Protein AF-A0AAW1L6T7-F1 (afdb_monomer_lite)

Organism: Popillia japonica (NCBI:txid7064)

Structure (mmCIF, N/CA/C/O backbone):
data_AF-A0AAW1L6T7-F1
#
_entry.id   AF-A0AAW1L6T7-F1
#
loop_
_atom_site.group_PDB
_atom_site.id
_atom_site.type_symbol
_atom_site.label_atom_id
_atom_site.label_alt_id
_atom_site.label_comp_id
_atom_site.label_asym_id
_atom_site.label_entity_id
_atom_site.label_seq_id
_atom_site.pdbx_PDB_ins_code
_atom_site.Cartn_x
_atom_site.Cartn_y
_atom_site.Cartn_z
_atom_site.occupancy
_atom_site.B_iso_or_equiv
_atom_site.auth_seq_id
_atom_site.auth_comp_id
_atom_site.auth_asym_id
_atom_site.auth_atom_id
_atom_site.pdbx_PDB_model_num
ATOM 1 N N . MET A 1 1 ? 6.034 -6.446 108.977 1.00 48.03 1 MET A N 1
ATOM 2 C CA . MET A 1 1 ? 5.583 -6.823 107.620 1.00 48.03 1 MET A CA 1
ATOM 3 C C . MET A 1 1 ? 4.213 -7.449 107.827 1.00 48.03 1 MET A C 1
ATOM 5 O O . MET A 1 1 ? 4.152 -8.371 108.615 1.00 48.03 1 MET A O 1
ATOM 9 N N . GLU A 1 2 ? 3.069 -6.941 107.388 1.00 48.69 2 GLU A N 1
ATOM 10 C CA . GLU A 1 2 ? 2.687 -6.063 106.281 1.00 48.69 2 GLU A CA 1
ATOM 11 C C . GLU A 1 2 ? 1.424 -5.268 106.674 1.00 48.69 2 GLU A C 1
ATOM 13 O O . GLU A 1 2 ? 0.633 -5.719 107.499 1.00 48.69 2 GLU A O 1
ATOM 18 N N . SER A 1 3 ? 1.224 -4.096 106.073 1.00 47.41 3 SER A N 1
ATOM 19 C CA . SER A 1 3 ? -0.060 -3.381 105.928 1.00 47.41 3 SER A CA 1
ATOM 20 C C . SER A 1 3 ? 0.166 -2.190 104.982 1.00 47.41 3 SER A C 1
ATOM 22 O O . SER A 1 3 ? 1.280 -1.670 104.953 1.00 47.41 3 SER A O 1
ATOM 24 N N . PRO A 1 4 ? -0.864 -1.612 104.343 1.00 51.47 4 PRO A N 1
ATOM 25 C CA . PRO A 1 4 ? -1.994 -2.227 103.652 1.00 51.47 4 PRO A CA 1
ATOM 26 C C . PRO A 1 4 ? -2.192 -1.639 102.231 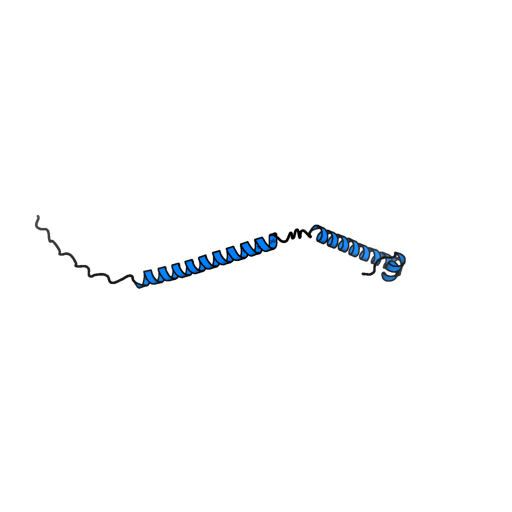1.00 51.47 4 PRO A C 1
ATOM 28 O O . PRO A 1 4 ? -1.678 -0.579 101.871 1.00 51.47 4 PRO A O 1
ATOM 31 N N . ASN A 1 5 ? -3.016 -2.331 101.443 1.00 50.84 5 ASN A N 1
ATOM 32 C CA . ASN A 1 5 ? -3.614 -1.875 100.185 1.00 50.84 5 ASN A CA 1
ATOM 33 C C . ASN A 1 5 ? -4.097 -0.412 100.242 1.00 50.84 5 ASN A C 1
ATOM 35 O O . ASN A 1 5 ? -4.952 -0.068 101.060 1.00 50.84 5 ASN A O 1
ATOM 39 N N . THR A 1 6 ? -3.633 0.426 99.311 1.00 54.34 6 THR A N 1
ATOM 40 C CA . THR A 1 6 ? -4.230 1.739 99.028 1.00 54.34 6 THR A CA 1
ATOM 41 C C . THR A 1 6 ? -4.934 1.705 97.676 1.00 54.34 6 THR A C 1
ATOM 43 O O . THR A 1 6 ? -4.317 1.671 96.615 1.00 54.34 6 THR A O 1
ATOM 46 N N . VAL A 1 7 ? -6.265 1.733 97.733 1.00 55.22 7 VAL A N 1
ATOM 47 C CA . VAL A 1 7 ? -7.160 1.972 96.598 1.00 55.22 7 VAL A CA 1
ATOM 48 C C . VAL A 1 7 ? -6.981 3.423 96.144 1.00 55.22 7 VAL A C 1
ATOM 50 O O . VAL A 1 7 ? -7.369 4.348 96.860 1.00 55.22 7 VAL A O 1
ATOM 53 N N . LEU A 1 8 ? -6.428 3.640 94.947 1.00 52.81 8 LEU A N 1
ATOM 54 C CA . LEU A 1 8 ? -6.461 4.944 94.287 1.00 52.81 8 LEU A CA 1
ATOM 55 C C . LEU A 1 8 ? -7.555 4.980 93.217 1.00 52.81 8 LEU A C 1
ATOM 57 O O . LEU A 1 8 ? -7.649 4.149 92.318 1.00 52.81 8 LEU A O 1
ATOM 61 N N . LYS A 1 9 ? -8.416 5.977 93.414 1.00 48.12 9 LYS A N 1
ATOM 62 C CA . LYS A 1 9 ? -9.692 6.269 92.768 1.00 48.12 9 LYS A CA 1
ATOM 63 C C . LYS A 1 9 ? -9.578 6.398 91.246 1.00 48.12 9 LYS A C 1
ATOM 65 O O . LYS A 1 9 ? -8.651 7.014 90.724 1.00 48.12 9 LYS A O 1
ATOM 70 N N . GLY A 1 10 ? -10.594 5.881 90.554 1.00 43.59 10 GLY A N 1
ATOM 71 C CA . GLY A 1 10 ? -10.745 5.970 89.105 1.00 43.59 10 GLY A CA 1
ATOM 72 C C . GLY A 1 10 ? -10.703 7.406 88.575 1.00 43.59 10 GLY A C 1
ATOM 73 O O . GLY A 1 10 ? -11.367 8.309 89.091 1.00 43.59 10 GLY A O 1
ATOM 74 N N . ARG A 1 11 ? -9.945 7.603 87.492 1.00 40.41 11 ARG A N 1
ATOM 75 C CA . ARG A 1 11 ? -10.041 8.798 86.651 1.00 40.41 11 ARG A CA 1
ATOM 76 C C . ARG A 1 11 ? -11.325 8.714 85.828 1.00 40.41 11 ARG A C 1
ATOM 78 O O . ARG A 1 11 ? -11.465 7.834 84.985 1.00 40.41 11 ARG A O 1
ATOM 85 N N . LYS A 1 12 ? -12.241 9.658 86.053 1.00 50.00 12 LYS A N 1
ATOM 86 C CA . LYS A 1 12 ? -13.364 9.937 85.150 1.00 50.00 12 LYS A CA 1
ATOM 87 C C . LYS A 1 12 ? -12.785 10.411 83.815 1.00 50.00 12 LYS A C 1
ATOM 89 O O . LYS A 1 12 ? -12.235 11.508 83.746 1.00 50.00 12 LYS A O 1
ATOM 94 N N . THR A 1 13 ? -12.864 9.586 82.777 1.00 53.44 13 THR A N 1
ATOM 95 C CA . THR A 1 13 ? -12.561 10.013 81.410 1.00 53.44 13 THR A CA 1
ATOM 96 C C . THR A 1 13 ? -13.727 10.862 80.907 1.00 53.44 13 THR A C 1
ATOM 98 O O . THR A 1 13 ? -14.891 10.468 80.961 1.00 53.44 13 THR A O 1
ATOM 101 N N . SER A 1 14 ? -13.423 12.090 80.496 1.00 58.50 14 SER A N 1
ATOM 102 C CA . SER A 1 14 ? -14.364 12.990 79.833 1.00 58.50 14 SER A CA 1
ATOM 103 C C . SER A 1 14 ? -14.771 12.430 78.459 1.00 58.50 14 SER A C 1
ATOM 105 O O . SER A 1 14 ? -14.019 11.649 77.867 1.00 58.50 14 SER A O 1
ATOM 107 N N . PRO A 1 15 ? -15.945 12.804 77.912 1.00 49.75 15 PRO A N 1
ATOM 108 C CA . PRO A 1 15 ? -16.392 12.280 76.631 1.00 49.75 15 PRO A CA 1
ATOM 109 C C . PRO A 1 15 ? -15.550 12.895 75.510 1.00 49.75 15 PRO A C 1
ATOM 111 O O . PRO A 1 15 ? -15.608 14.097 75.241 1.00 49.75 15 PRO A O 1
ATOM 114 N N . PHE A 1 16 ? -14.755 12.052 74.857 1.00 54.78 16 PHE A N 1
ATOM 115 C CA . PHE A 1 16 ? -13.980 12.395 73.673 1.00 54.78 16 PHE A CA 1
ATOM 116 C C . PHE A 1 16 ? -14.938 12.818 72.545 1.00 54.78 16 PHE A C 1
ATOM 118 O O . PHE A 1 16 ? -15.655 11.999 71.966 1.00 54.78 16 PHE A O 1
ATOM 125 N N . LYS A 1 17 ? -15.001 14.123 72.255 1.00 57.47 17 LYS A N 1
ATOM 126 C CA . LYS A 1 17 ? -15.849 14.683 71.196 1.00 57.47 17 LYS A CA 1
ATOM 127 C C . LYS A 1 17 ? -15.270 14.374 69.803 1.00 57.47 17 LYS A C 1
ATOM 129 O O . LYS A 1 17 ? -14.321 15.003 69.353 1.00 57.47 17 LYS A O 1
ATOM 134 N N . THR A 1 18 ? -15.973 13.471 69.112 1.00 60.66 18 THR A N 1
ATOM 135 C CA . THR A 1 18 ? -16.269 13.399 67.659 1.00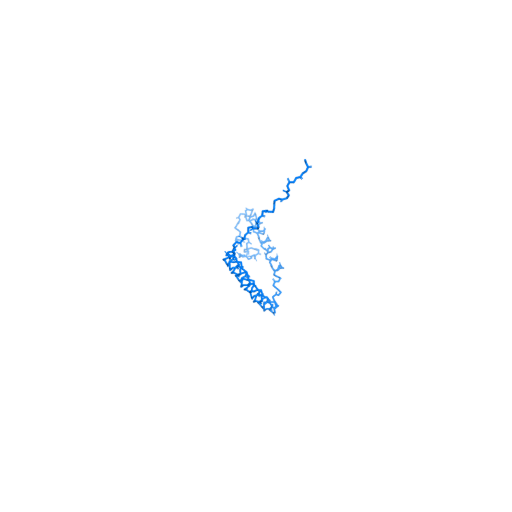 60.66 18 THR A CA 1
ATOM 136 C C . THR A 1 18 ? -15.159 13.086 66.633 1.00 60.66 18 THR A C 1
ATOM 138 O O . THR A 1 18 ? -14.319 13.938 66.357 1.00 60.66 18 THR A O 1
ATOM 141 N N . PRO A 1 19 ? -15.287 11.978 65.863 1.00 52.25 19 PRO A N 1
ATOM 142 C CA . PRO A 1 19 ? -14.613 11.775 64.580 1.00 52.25 19 PRO A CA 1
ATOM 143 C C . PRO A 1 19 ? -15.547 12.115 63.395 1.00 52.25 19 PRO A C 1
ATOM 145 O O . PRO A 1 19 ? -15.652 11.364 62.431 1.00 52.25 19 PRO A O 1
ATOM 148 N N . SER A 1 20 ? -16.271 13.238 63.449 1.00 60.25 20 SER A N 1
ATOM 149 C CA . SER A 1 20 ? -17.335 13.542 62.468 1.00 60.25 20 SER A CA 1
ATOM 150 C C . SER A 1 20 ? -16.799 13.962 61.083 1.00 60.25 20 SER A C 1
ATOM 152 O O . SER A 1 20 ? -17.390 13.642 60.051 1.00 60.25 20 SER A O 1
ATOM 154 N N . LYS A 1 21 ? -15.626 14.612 61.013 1.00 57.72 21 LYS A N 1
ATOM 155 C CA . LYS A 1 21 ? -15.054 15.085 59.734 1.00 57.72 21 LYS A CA 1
ATOM 156 C C . LYS A 1 21 ? -14.444 13.963 58.878 1.00 57.72 21 LYS A C 1
ATOM 158 O O . LYS A 1 21 ? -14.528 14.025 57.653 1.00 57.72 21 LYS A O 1
ATOM 163 N N . ARG A 1 22 ? -13.874 12.919 59.499 1.00 57.41 22 ARG A N 1
ATOM 164 C CA . ARG A 1 22 ? -13.189 11.819 58.788 1.00 57.41 22 ARG A CA 1
ATOM 165 C C . ARG A 1 22 ? -14.172 10.904 58.050 1.00 57.41 22 ARG A C 1
ATOM 167 O O . ARG A 1 22 ? -13.923 10.546 56.905 1.00 57.41 22 ARG A O 1
ATOM 174 N N . GLN A 1 23 ? -15.315 10.605 58.670 1.00 61.44 23 GLN A N 1
ATOM 175 C CA . GLN A 1 23 ? -16.384 9.812 58.049 1.00 61.44 23 GLN A CA 1
ATOM 176 C C . GLN A 1 23 ? -17.032 10.547 56.866 1.00 61.44 23 GLN A C 1
ATOM 178 O O . GLN A 1 23 ? -17.312 9.940 55.837 1.00 61.44 23 GLN A O 1
ATOM 183 N N . LYS A 1 24 ? -17.202 11.873 56.961 1.00 65.31 24 LYS A N 1
ATOM 184 C CA . LYS A 1 24 ? -17.768 12.683 55.871 1.00 65.31 24 LYS A CA 1
ATOM 185 C C . LYS A 1 24 ? -16.880 12.680 54.619 1.00 65.31 24 LYS A C 1
ATOM 187 O O . LYS A 1 24 ? -17.398 12.528 53.517 1.00 65.31 24 LYS A O 1
ATOM 192 N N . LEU A 1 25 ? -15.558 12.786 54.788 1.00 66.94 25 LEU A N 1
ATOM 193 C CA . LEU A 1 25 ? -14.597 12.755 53.677 1.00 66.94 25 LEU A CA 1
ATOM 194 C C . LEU A 1 25 ? -14.519 11.372 53.007 1.00 66.94 25 LEU A C 1
ATOM 196 O O . LEU A 1 25 ? -14.502 11.284 51.782 1.00 66.94 25 LEU A O 1
ATOM 200 N N . GLN A 1 26 ? -14.539 10.292 53.796 1.00 68.56 26 GLN A N 1
ATOM 201 C CA . GLN A 1 26 ? -14.586 8.922 53.265 1.00 68.56 26 GLN A CA 1
ATOM 202 C C . GLN A 1 26 ? -15.875 8.657 52.473 1.00 68.56 26 GLN A C 1
ATOM 204 O O . GLN A 1 26 ? -15.826 8.054 51.403 1.00 68.56 26 GLN A O 1
ATOM 209 N N . ASN A 1 27 ? -17.014 9.167 52.945 1.00 70.69 27 ASN A N 1
ATOM 210 C CA . ASN A 1 27 ? -18.291 9.038 52.242 1.00 70.69 27 ASN A CA 1
ATOM 211 C C . ASN A 1 27 ? -18.335 9.855 50.939 1.00 70.69 27 ASN A C 1
ATOM 213 O O . ASN A 1 27 ? -18.886 9.378 49.951 1.00 70.69 27 ASN A O 1
ATOM 217 N N . LEU A 1 28 ? -17.721 11.045 50.904 1.00 71.88 28 LEU A N 1
ATOM 218 C CA . LEU A 1 28 ? -17.558 11.848 49.682 1.00 71.88 28 LEU A CA 1
ATOM 219 C C . LEU A 1 28 ? -16.703 11.123 48.635 1.00 71.88 28 LEU A C 1
ATOM 221 O O . LEU A 1 28 ? -17.095 11.037 47.475 1.00 71.88 28 LEU A O 1
ATOM 225 N N . CYS A 1 29 ? -15.575 10.548 49.058 1.00 79.94 29 CYS A N 1
ATOM 226 C CA . CYS A 1 29 ? -14.690 9.777 48.185 1.00 79.94 29 CYS A CA 1
ATOM 227 C C . CYS A 1 29 ? -15.390 8.524 47.631 1.00 79.94 29 CYS A C 1
ATOM 229 O O . CYS A 1 29 ? -15.325 8.254 46.435 1.00 79.94 29 CYS A O 1
ATOM 231 N N . LYS A 1 30 ? -16.150 7.809 48.471 1.00 87.50 30 LYS A N 1
ATOM 232 C CA . LYS A 1 30 ? -16.941 6.647 48.046 1.00 87.50 30 LYS A CA 1
ATOM 233 C C . LYS A 1 30 ? -18.065 7.025 47.076 1.00 87.50 30 LYS A C 1
ATOM 235 O O . LYS A 1 30 ? -18.315 6.285 46.132 1.00 87.50 30 LYS A O 1
ATOM 240 N N . LYS A 1 31 ? -18.722 8.172 47.278 1.00 88.69 31 LYS A N 1
ATOM 241 C CA . LYS A 1 31 ? -19.763 8.685 46.372 1.00 88.69 31 LYS A CA 1
ATOM 242 C C . LYS A 1 31 ? -19.186 9.049 45.004 1.00 88.69 31 LYS A C 1
ATOM 244 O O . LYS A 1 31 ? -19.717 8.592 44.003 1.00 88.69 31 LYS A O 1
ATOM 249 N N . ALA A 1 32 ? -18.067 9.774 44.970 1.00 87.00 32 ALA A N 1
ATOM 250 C CA . ALA A 1 32 ? -17.374 10.113 43.726 1.00 87.00 32 ALA A CA 1
ATOM 251 C C . ALA A 1 32 ? -16.892 8.861 42.972 1.00 87.00 32 ALA A C 1
ATOM 253 O O . ALA A 1 32 ? -17.014 8.780 41.753 1.00 87.00 32 ALA A O 1
ATOM 254 N N . LEU A 1 33 ? -16.400 7.851 43.699 1.00 90.69 33 LEU A N 1
ATOM 255 C CA . LEU A 1 33 ? -16.002 6.570 43.113 1.00 90.69 33 LEU A CA 1
ATOM 256 C C . LEU A 1 33 ? -17.197 5.811 42.515 1.00 90.69 33 LEU A C 1
ATOM 258 O O . LEU A 1 33 ? -17.084 5.250 41.428 1.00 90.69 33 LEU A O 1
ATOM 262 N N . LEU A 1 34 ? -18.341 5.809 43.206 1.00 92.38 34 LEU A N 1
ATOM 263 C CA . LEU A 1 34 ? -19.575 5.195 42.711 1.00 92.38 34 LEU A CA 1
ATOM 264 C C . LEU A 1 34 ? -20.107 5.917 41.470 1.00 92.38 34 LEU A C 1
ATOM 266 O O . LEU A 1 34 ? -20.455 5.247 40.506 1.00 92.38 34 LEU A O 1
ATOM 270 N N . GLU A 1 35 ? -20.111 7.252 41.468 1.00 92.56 35 GLU A N 1
ATOM 271 C CA . GLU A 1 35 ? -20.517 8.067 40.314 1.00 92.56 35 GLU A CA 1
ATOM 272 C C . GLU A 1 35 ? -19.615 7.805 39.095 1.00 92.56 35 GLU A C 1
ATOM 274 O O . GLU A 1 35 ? -20.096 7.628 37.971 1.00 92.56 35 GLU A O 1
ATOM 279 N N . TYR A 1 36 ? -18.302 7.693 39.316 1.00 91.12 36 TYR A N 1
ATOM 280 C CA . TYR A 1 36 ? -17.353 7.344 38.263 1.00 91.12 36 TYR A CA 1
ATOM 281 C C . TYR A 1 36 ? -17.595 5.930 37.720 1.00 91.12 36 TYR A C 1
ATOM 283 O O . TYR A 1 36 ? -17.685 5.745 36.506 1.00 91.12 36 TYR A O 1
ATOM 291 N N . HIS A 1 37 ? -17.790 4.945 38.599 1.00 92.38 37 HIS A N 1
ATOM 292 C CA . HIS A 1 37 ? -18.104 3.569 38.213 1.00 92.38 37 HIS A CA 1
ATOM 293 C C . HIS A 1 37 ? -19.411 3.470 37.412 1.00 92.38 37 HIS A C 1
ATOM 295 O O . HIS A 1 37 ? -19.466 2.777 36.398 1.00 92.38 37 HIS A O 1
ATOM 301 N N . THR A 1 38 ? -20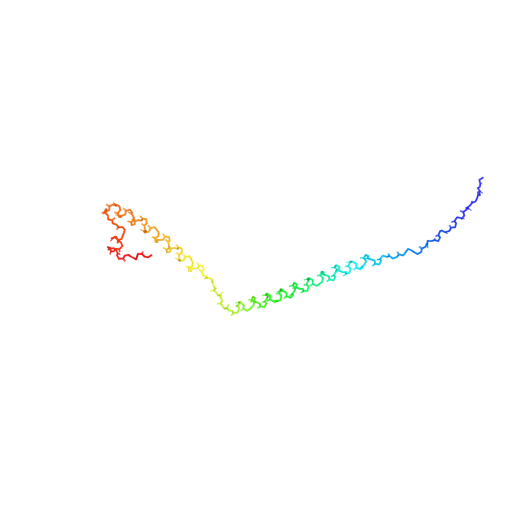.460 4.197 37.812 1.00 94.19 38 THR A N 1
ATOM 302 C CA . THR A 1 38 ? -21.710 4.244 37.041 1.00 94.19 38 THR A CA 1
ATOM 303 C C . THR A 1 38 ? -21.503 4.862 35.661 1.00 94.19 38 THR A C 1
ATOM 305 O O . THR A 1 38 ? -21.996 4.311 34.681 1.00 94.19 38 THR A O 1
ATOM 308 N N . SER A 1 39 ? -20.698 5.925 35.553 1.00 94.38 39 SER A N 1
ATOM 309 C CA . SER A 1 39 ? -20.394 6.548 34.257 1.00 94.38 39 SER A CA 1
ATOM 310 C C . SER A 1 39 ? -19.616 5.619 33.313 1.00 94.38 39 SER A C 1
ATOM 312 O O . SER A 1 39 ? -19.817 5.641 32.100 1.00 94.38 39 SER A O 1
ATOM 314 N N . LEU A 1 40 ? -18.743 4.770 33.864 1.00 92.94 40 LEU A N 1
ATOM 315 C CA . LEU A 1 40 ? -17.998 3.758 33.114 1.00 92.94 40 LEU A CA 1
ATOM 316 C C . LEU A 1 40 ? -18.922 2.666 32.573 1.00 92.94 40 LEU A C 1
ATOM 318 O O . LEU A 1 40 ? -18.828 2.336 31.396 1.00 92.94 40 LEU A O 1
ATOM 322 N N . LEU A 1 41 ? -19.851 2.165 33.393 1.00 95.50 41 LEU A N 1
ATOM 323 C CA . LEU A 1 41 ? -20.842 1.174 32.959 1.00 95.50 41 LEU A CA 1
ATOM 324 C C . LEU A 1 41 ? -21.773 1.720 31.871 1.00 95.50 41 LEU A C 1
ATOM 326 O O . LEU A 1 41 ? -22.160 0.994 30.957 1.00 95.50 41 LEU A O 1
ATOM 330 N N . GLU A 1 42 ? -22.153 2.994 31.954 1.00 95.56 42 GLU A N 1
ATOM 331 C CA . GLU A 1 42 ? -22.945 3.644 30.907 1.00 95.56 42 GLU A CA 1
ATOM 332 C C . GLU A 1 42 ? -22.161 3.752 29.595 1.00 95.56 42 GLU A C 1
ATOM 334 O O . GLU A 1 42 ? -22.694 3.412 28.536 1.00 95.56 42 GLU A O 1
ATOM 339 N N . LYS A 1 43 ? -20.878 4.134 29.662 1.00 94.94 43 LYS A N 1
ATOM 340 C CA . LYS A 1 43 ? -19.988 4.162 28.492 1.00 94.94 43 LYS A CA 1
ATOM 341 C C . LYS A 1 43 ? -19.806 2.779 27.882 1.00 94.94 43 LYS A C 1
ATOM 343 O O . LYS A 1 43 ? -19.962 2.631 26.674 1.00 94.94 43 LYS A O 1
ATOM 348 N N . GLU A 1 44 ? -19.547 1.766 28.699 1.00 94.31 44 GLU A N 1
ATOM 349 C CA . GLU A 1 44 ? -19.418 0.378 28.252 1.00 94.31 44 GLU A CA 1
ATOM 350 C C . GLU A 1 44 ? -20.684 -0.085 27.520 1.00 94.31 44 GLU A C 1
ATOM 352 O O . GLU A 1 44 ? -20.609 -0.611 26.412 1.00 94.31 44 GLU A O 1
ATOM 357 N N . LYS A 1 45 ? -21.869 0.190 28.081 1.00 95.81 45 LYS A N 1
ATOM 358 C CA . LYS A 1 45 ? -23.146 -0.120 27.423 1.00 95.81 45 LYS A CA 1
ATOM 359 C C . LYS A 1 45 ? -23.303 0.616 26.097 1.00 95.81 45 LYS A C 1
ATOM 361 O O . LYS A 1 45 ? -23.728 -0.001 25.122 1.00 95.81 45 LYS A O 1
ATOM 366 N N . SER A 1 46 ? -22.964 1.906 26.037 1.00 94.62 46 SER A N 1
ATOM 367 C CA . SER A 1 46 ? -23.042 2.666 24.784 1.00 94.62 46 SER A CA 1
ATOM 368 C C . SER A 1 46 ? -22.107 2.111 23.708 1.00 94.62 46 SER A C 1
ATOM 370 O O . SER A 1 46 ? -22.541 1.931 22.572 1.00 94.62 46 SER A O 1
ATOM 372 N N . LEU A 1 47 ? -20.878 1.743 24.085 1.00 94.00 47 LEU A N 1
ATOM 373 C CA . LEU A 1 47 ? -19.890 1.157 23.183 1.00 94.00 47 LEU A CA 1
ATOM 374 C C . LEU A 1 47 ? -20.335 -0.224 22.707 1.00 94.00 47 LEU A C 1
ATOM 376 O O . LEU A 1 47 ? -20.268 -0.506 21.519 1.00 94.00 47 LEU A O 1
ATOM 380 N N . ASN A 1 48 ? -20.882 -1.060 23.590 1.00 93.31 48 ASN A N 1
ATOM 381 C CA . ASN A 1 48 ? -21.425 -2.363 23.206 1.00 93.31 48 ASN A CA 1
ATOM 382 C C . ASN A 1 48 ? -22.590 -2.238 22.212 1.00 93.31 48 ASN A C 1
ATOM 384 O O . ASN A 1 48 ? -22.687 -3.023 21.269 1.00 93.31 48 ASN A O 1
ATOM 388 N N . ILE A 1 49 ? -23.461 -1.236 22.378 1.00 93.12 49 ILE A N 1
ATOM 389 C CA . ILE A 1 49 ? -24.533 -0.945 21.413 1.00 93.12 49 ILE A CA 1
ATOM 390 C C . ILE A 1 49 ? -23.945 -0.499 20.070 1.00 93.12 49 ILE A C 1
ATOM 392 O O . ILE A 1 49 ? -24.443 -0.907 19.021 1.00 93.12 49 ILE A O 1
ATOM 396 N N . GLU A 1 50 ? -22.912 0.340 20.082 1.00 89.50 50 GLU A N 1
ATOM 397 C CA . GLU A 1 50 ? -22.241 0.813 18.872 1.00 89.50 50 GLU A CA 1
ATOM 398 C C . GLU A 1 50 ? -21.525 -0.323 18.134 1.00 89.50 50 GLU A C 1
ATOM 400 O O . GLU A 1 50 ? -21.759 -0.508 16.943 1.00 89.50 50 GLU A O 1
ATOM 405 N N . ILE A 1 51 ? -20.770 -1.160 18.847 1.00 86.25 51 ILE A N 1
ATOM 406 C CA . ILE A 1 51 ? -20.135 -2.370 18.312 1.00 86.25 51 ILE A CA 1
ATOM 407 C C . ILE A 1 51 ? -21.191 -3.297 17.704 1.00 86.25 51 ILE A C 1
ATOM 409 O O . ILE A 1 51 ? -21.029 -3.751 16.577 1.00 86.25 51 ILE A O 1
ATOM 413 N N . ALA A 1 52 ? -22.316 -3.530 18.388 1.00 86.62 52 ALA A N 1
ATOM 414 C CA . ALA A 1 52 ? -23.399 -4.357 17.855 1.00 86.62 52 ALA A CA 1
ATOM 415 C C . ALA A 1 52 ? -24.072 -3.739 16.613 1.00 86.62 52 ALA A C 1
ATOM 417 O O . ALA A 1 52 ? -24.523 -4.465 15.726 1.00 86.62 52 ALA A O 1
ATOM 418 N N . LYS A 1 53 ? -24.155 -2.405 16.524 1.00 86.12 53 LYS A N 1
ATOM 419 C CA . LYS A 1 53 ? -24.642 -1.701 15.325 1.00 86.12 53 LYS A CA 1
ATOM 420 C C . LYS A 1 53 ? -23.652 -1.808 14.167 1.00 86.12 53 LYS A C 1
ATOM 422 O O . LYS A 1 53 ? -24.086 -1.984 13.031 1.00 86.12 53 LYS A O 1
ATOM 427 N N . LEU A 1 54 ? -22.356 -1.703 14.450 1.00 78.56 54 LEU A N 1
ATOM 428 C CA . LEU A 1 54 ? -21.290 -1.813 13.459 1.00 78.56 54 LEU A CA 1
ATOM 429 C C . LEU A 1 54 ? -21.148 -3.251 12.954 1.00 78.56 54 LEU A C 1
ATOM 431 O O . LEU A 1 54 ? -21.114 -3.439 11.749 1.00 78.56 54 LEU A O 1
ATOM 435 N N . GLY A 1 55 ? -21.200 -4.255 13.833 1.00 74.00 55 GLY A N 1
ATOM 436 C CA . GLY A 1 55 ? -21.121 -5.671 13.457 1.00 74.00 55 GLY A CA 1
ATOM 437 C C . GLY A 1 55 ? -22.339 -6.198 12.687 1.00 74.00 55 GLY A C 1
ATOM 438 O O . GLY A 1 55 ? -22.233 -7.195 11.985 1.00 74.00 55 GLY A O 1
ATOM 439 N N . LYS A 1 56 ? -23.504 -5.534 12.775 1.00 72.38 56 LYS A N 1
ATOM 440 C CA . LYS A 1 56 ? -24.687 -5.858 11.947 1.00 72.38 56 LYS A CA 1
ATOM 441 C C . LYS A 1 56 ? -24.574 -5.367 10.507 1.00 72.38 56 LYS A C 1
ATOM 443 O O . LYS A 1 56 ? -25.278 -5.871 9.635 1.00 72.38 56 LYS A O 1
ATOM 448 N N . LYS A 1 57 ? -23.721 -4.375 10.248 1.00 67.00 57 LYS A N 1
ATOM 449 C CA . LYS A 1 57 ? -23.248 -4.128 8.891 1.00 67.00 57 LYS A CA 1
ATOM 450 C C . LYS A 1 57 ? -22.221 -5.229 8.667 1.00 67.00 57 LYS A C 1
ATOM 452 O O . LYS A 1 57 ? -21.208 -5.217 9.349 1.00 67.00 57 LYS A O 1
ATOM 457 N N . ASN A 1 58 ? -22.516 -6.200 7.804 1.00 55.44 58 ASN A N 1
ATOM 458 C CA . ASN A 1 58 ? -21.575 -7.248 7.390 1.00 55.44 58 ASN A CA 1
ATOM 459 C C . ASN A 1 58 ? -20.363 -6.609 6.685 1.00 55.44 58 ASN A C 1
ATOM 461 O O . ASN A 1 58 ? -20.220 -6.682 5.470 1.00 55.44 58 ASN A O 1
ATOM 465 N N . LEU A 1 59 ? -19.531 -5.907 7.447 1.00 61.59 59 LEU A N 1
ATOM 466 C CA . LEU A 1 59 ? -18.221 -5.420 7.073 1.00 61.59 59 LEU A CA 1
ATOM 467 C C . LEU A 1 59 ? -17.290 -6.607 7.270 1.00 61.59 59 LEU A C 1
ATOM 469 O O . LEU A 1 59 ? -16.505 -6.648 8.212 1.00 61.59 59 LEU A O 1
ATOM 473 N N . ASP A 1 60 ? -17.408 -7.594 6.387 1.00 61.75 60 ASP A N 1
ATOM 474 C CA . ASP A 1 60 ? -16.271 -8.459 6.107 1.00 61.75 60 ASP A CA 1
ATOM 475 C C . ASP A 1 60 ? -15.288 -7.609 5.295 1.00 61.75 60 ASP A C 1
ATOM 477 O O . ASP A 1 60 ? -15.222 -7.651 4.072 1.00 61.75 60 ASP A O 1
ATOM 481 N N . CYS A 1 61 ? -14.650 -6.665 5.986 1.00 65.19 61 CYS A N 1
ATOM 482 C CA . CYS A 1 61 ? -13.697 -5.716 5.428 1.00 65.19 61 CYS A CA 1
ATOM 483 C C . CYS A 1 61 ? -12.287 -6.304 5.441 1.00 65.19 61 CYS A C 1
ATOM 485 O O . CYS A 1 61 ? -11.316 -5.566 5.612 1.00 65.19 61 CYS A O 1
ATOM 487 N N . ASN A 1 62 ? -12.179 -7.627 5.294 1.00 70.56 62 ASN A N 1
ATOM 488 C CA . ASN A 1 62 ? -10.909 -8.296 5.097 1.00 70.56 62 ASN A CA 1
ATOM 489 C C . ASN A 1 62 ? -10.385 -7.962 3.693 1.00 70.56 62 ASN A C 1
ATOM 491 O O . ASN A 1 62 ? -10.530 -8.733 2.753 1.00 70.56 62 ASN A O 1
ATOM 495 N N . LEU A 1 63 ? -9.828 -6.757 3.583 1.00 81.81 63 LEU A N 1
ATOM 496 C CA . LEU A 1 63 ? -9.203 -6.189 2.392 1.00 81.81 63 LEU A CA 1
ATOM 497 C C . LEU A 1 63 ? -7.735 -6.614 2.272 1.00 81.81 63 LEU A C 1
ATOM 499 O O . LEU A 1 63 ? -6.994 -6.046 1.472 1.00 81.81 63 LEU A O 1
ATOM 503 N N . ASP A 1 64 ? -7.279 -7.559 3.099 1.00 86.88 64 ASP A N 1
ATOM 504 C CA . ASP A 1 64 ? -5.877 -7.965 3.131 1.00 86.88 64 ASP A CA 1
ATOM 505 C C . ASP A 1 64 ? -5.461 -8.571 1.786 1.00 86.88 64 ASP A C 1
ATOM 507 O O . ASP A 1 64 ? -4.352 -8.323 1.314 1.00 86.88 64 ASP A O 1
ATOM 511 N N . ALA A 1 65 ? -6.369 -9.297 1.124 1.00 88.00 65 ALA A N 1
ATOM 512 C CA . ALA A 1 65 ? -6.131 -9.859 -0.201 1.00 88.00 65 ALA A CA 1
ATOM 513 C C . ALA A 1 65 ? -5.983 -8.763 -1.271 1.00 88.00 65 ALA A C 1
ATOM 515 O O . ALA A 1 65 ? -5.034 -8.789 -2.056 1.00 88.00 65 ALA A O 1
ATOM 516 N N . GLU A 1 66 ? -6.877 -7.774 -1.287 1.00 91.75 66 GLU A N 1
ATOM 517 C CA . GLU A 1 66 ? -6.825 -6.629 -2.199 1.00 91.75 66 GLU A CA 1
ATOM 518 C C . GLU A 1 66 ? -5.583 -5.768 -1.947 1.00 91.75 66 GLU A C 1
ATOM 520 O O . GLU A 1 66 ? -4.916 -5.333 -2.888 1.00 91.75 66 GLU A O 1
ATOM 525 N N . MET A 1 67 ? -5.230 -5.559 -0.679 1.00 90.38 67 MET A N 1
ATOM 526 C CA . MET A 1 67 ? -4.040 -4.816 -0.280 1.00 90.38 67 MET A CA 1
ATOM 527 C C . MET A 1 67 ? -2.764 -5.552 -0.702 1.00 90.38 67 MET A C 1
ATOM 529 O O . MET A 1 67 ? -1.848 -4.941 -1.252 1.00 90.38 67 MET A O 1
ATOM 533 N N . GLN A 1 68 ? -2.717 -6.875 -0.540 1.00 95.19 68 GLN A N 1
ATOM 534 C CA . GLN A 1 68 ? -1.589 -7.685 -0.988 1.00 95.19 68 GLN A CA 1
ATOM 535 C C . GLN A 1 68 ? -1.462 -7.718 -2.517 1.00 95.19 68 GLN A C 1
ATOM 537 O O . GLN A 1 68 ? -0.347 -7.656 -3.044 1.00 95.19 68 GLN A O 1
ATOM 542 N N . ALA A 1 69 ? -2.583 -7.756 -3.241 1.00 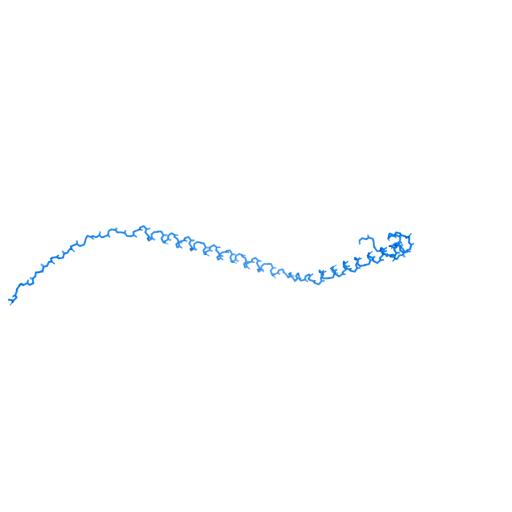95.00 69 ALA A N 1
ATOM 543 C CA . ALA A 1 69 ? -2.588 -7.656 -4.696 1.00 95.00 69 ALA A CA 1
ATOM 544 C C . ALA A 1 69 ? -2.038 -6.303 -5.176 1.00 95.00 69 ALA A C 1
ATOM 546 O O . ALA A 1 69 ? -1.230 -6.271 -6.103 1.00 95.00 69 ALA A O 1
ATOM 547 N N . LEU A 1 70 ? -2.406 -5.201 -4.514 1.00 95.31 70 LEU A N 1
ATOM 548 C CA . LEU A 1 70 ? -1.880 -3.866 -4.817 1.00 95.31 70 LEU A CA 1
ATOM 549 C C . LEU A 1 70 ? -0.370 -3.766 -4.588 1.00 95.31 70 LEU A C 1
ATOM 551 O O . LEU A 1 70 ? 0.339 -3.234 -5.439 1.00 95.31 70 LEU A O 1
ATOM 555 N N . HIS A 1 71 ? 0.136 -4.305 -3.478 1.00 95.56 71 HIS A N 1
ATOM 556 C CA . HIS A 1 71 ? 1.578 -4.345 -3.229 1.00 95.56 71 HIS A CA 1
ATOM 557 C C . HIS A 1 71 ? 2.312 -5.160 -4.292 1.00 95.56 71 HIS A C 1
ATOM 559 O O . HIS A 1 71 ? 3.279 -4.681 -4.872 1.00 95.56 71 HIS A O 1
ATOM 565 N N . THR A 1 72 ? 1.786 -6.340 -4.624 1.00 96.75 72 THR A N 1
ATOM 566 C CA . THR A 1 72 ? 2.377 -7.207 -5.651 1.00 96.75 72 THR A CA 1
ATOM 567 C C . THR A 1 72 ? 2.406 -6.522 -7.018 1.00 96.75 72 THR A C 1
ATOM 569 O O . THR A 1 72 ? 3.402 -6.602 -7.732 1.00 96.75 72 THR A O 1
ATOM 572 N N . TYR A 1 73 ? 1.327 -5.828 -7.389 1.00 95.62 73 TYR A N 1
ATOM 573 C CA . TYR A 1 73 ? 1.279 -5.054 -8.626 1.00 95.62 73 TYR A CA 1
ATOM 574 C C . TYR A 1 73 ? 2.349 -3.958 -8.650 1.00 95.62 73 TYR A C 1
ATOM 576 O O . TYR A 1 73 ? 3.075 -3.843 -9.636 1.00 95.62 73 TYR A O 1
ATOM 584 N N . ASN A 1 74 ? 2.471 -3.185 -7.567 1.00 94.75 74 ASN A N 1
ATOM 585 C CA . ASN A 1 74 ? 3.462 -2.115 -7.473 1.00 94.75 74 ASN A CA 1
ATOM 586 C C . ASN A 1 74 ? 4.891 -2.660 -7.571 1.00 94.75 74 ASN A C 1
ATOM 588 O O . ASN A 1 74 ? 5.675 -2.137 -8.354 1.00 94.75 74 ASN A O 1
ATOM 592 N N . ASP A 1 75 ? 5.201 -3.756 -6.877 1.00 96.75 75 ASP A N 1
ATOM 593 C CA . ASP A 1 75 ? 6.530 -4.375 -6.925 1.00 96.75 75 ASP A CA 1
ATOM 594 C C . ASP A 1 75 ? 6.905 -4.805 -8.355 1.00 96.75 75 ASP A C 1
ATOM 596 O O . ASP A 1 75 ? 8.022 -4.571 -8.824 1.00 96.75 75 ASP A O 1
ATOM 600 N N . VAL A 1 76 ? 5.957 -5.410 -9.082 1.00 95.44 76 VAL A N 1
ATOM 601 C CA . VAL A 1 76 ? 6.164 -5.822 -10.479 1.00 95.44 76 VAL A CA 1
ATOM 602 C C . VAL A 1 76 ? 6.298 -4.611 -11.404 1.00 95.44 76 VAL A C 1
ATOM 604 O O . VAL A 1 76 ? 7.163 -4.612 -12.285 1.00 95.44 76 VAL A O 1
ATOM 607 N N . LYS A 1 77 ? 5.473 -3.574 -11.217 1.00 93.56 77 LYS A N 1
ATOM 608 C CA . LYS A 1 77 ? 5.548 -2.319 -11.978 1.00 93.56 77 LYS A CA 1
ATOM 609 C C . LYS A 1 77 ? 6.912 -1.654 -11.792 1.00 93.56 77 LYS A C 1
ATOM 611 O O . LYS A 1 77 ? 7.563 -1.324 -12.781 1.00 93.56 77 LYS A O 1
ATOM 616 N N . ASP A 1 78 ? 7.370 -1.521 -10.555 1.00 95.19 78 ASP A N 1
ATOM 617 C CA . ASP A 1 78 ? 8.634 -0.863 -10.231 1.00 95.19 78 ASP A CA 1
ATOM 618 C C . ASP A 1 78 ? 9.828 -1.645 -10.790 1.00 95.19 78 ASP A C 1
ATOM 620 O O . ASP A 1 78 ? 10.717 -1.064 -11.417 1.00 95.19 78 ASP A O 1
ATOM 624 N N . LEU A 1 79 ? 9.819 -2.977 -10.663 1.00 96.56 79 LEU A N 1
ATOM 625 C CA . LEU A 1 79 ? 10.837 -3.827 -11.284 1.00 96.56 79 LEU A CA 1
ATOM 626 C C . LEU A 1 79 ? 10.853 -3.665 -12.810 1.00 96.56 79 LEU A C 1
ATOM 628 O O . LEU A 1 79 ? 11.922 -3.556 -13.414 1.00 96.56 79 LEU A O 1
ATOM 632 N N . THR A 1 80 ? 9.676 -3.619 -13.435 1.00 94.06 80 THR A N 1
ATOM 633 C CA . THR A 1 80 ? 9.547 -3.409 -14.882 1.00 94.06 80 THR A CA 1
ATOM 634 C C . THR A 1 80 ? 10.130 -2.058 -15.289 1.00 94.06 80 THR A C 1
ATOM 636 O O . THR A 1 80 ? 10.867 -1.989 -16.270 1.00 94.06 80 THR A O 1
ATOM 639 N N . GLN A 1 81 ? 9.888 -1.002 -14.510 1.00 93.69 81 GLN A N 1
ATOM 640 C CA . GLN A 1 81 ? 10.432 0.331 -14.768 1.00 93.69 81 GLN A CA 1
ATOM 641 C C . GLN A 1 81 ? 11.966 0.352 -14.712 1.00 93.69 81 GLN A C 1
ATOM 643 O O . GLN A 1 81 ? 12.610 0.987 -15.548 1.00 93.69 81 GLN A O 1
ATOM 648 N N . VAL A 1 82 ? 12.560 -0.377 -13.762 1.00 96.38 82 VAL A N 1
ATOM 649 C CA . VAL A 1 82 ? 14.020 -0.531 -13.659 1.00 96.38 82 VAL A CA 1
ATOM 650 C C . VAL A 1 82 ? 14.579 -1.243 -14.891 1.00 96.38 82 VAL A C 1
ATOM 652 O O . VAL A 1 82 ? 15.549 -0.776 -15.488 1.00 96.38 82 VAL A O 1
ATOM 655 N N . VAL A 1 83 ? 13.957 -2.350 -15.307 1.00 95.81 83 VAL A N 1
ATOM 656 C CA . VAL A 1 83 ? 14.377 -3.093 -16.505 1.00 95.81 83 VAL A CA 1
ATOM 657 C C . VAL A 1 83 ? 14.246 -2.227 -17.759 1.00 95.81 83 VAL A C 1
ATOM 659 O O . VAL A 1 83 ? 15.177 -2.184 -18.562 1.00 95.81 83 VAL A O 1
ATOM 662 N N . LEU A 1 84 ? 13.140 -1.493 -17.910 1.00 94.75 84 LEU A N 1
ATOM 663 C CA . LEU A 1 84 ? 12.942 -0.557 -19.018 1.00 94.75 84 LEU A CA 1
ATOM 664 C C . LEU A 1 84 ? 14.011 0.537 -19.047 1.00 94.75 84 LEU A C 1
ATOM 666 O O . LEU A 1 84 ? 14.458 0.891 -20.132 1.00 94.75 84 LEU A O 1
ATOM 670 N N . GLY A 1 85 ? 14.458 1.030 -17.889 1.00 95.44 85 GLY A N 1
ATOM 671 C CA . GLY A 1 85 ? 15.573 1.974 -17.803 1.00 95.44 85 GLY A CA 1
ATOM 672 C C . GLY A 1 85 ? 16.859 1.412 -18.412 1.00 95.44 85 GLY A C 1
ATOM 673 O O . GLY A 1 85 ? 17.454 2.038 -19.284 1.00 95.44 85 GLY A O 1
ATOM 674 N N . TYR A 1 86 ? 17.238 0.187 -18.042 1.00 97.31 86 TYR A N 1
ATOM 675 C CA . TYR A 1 86 ? 18.430 -0.454 -18.607 1.00 97.31 86 TYR A CA 1
ATOM 676 C C . TYR A 1 86 ? 18.310 -0.745 -20.106 1.00 97.31 86 TYR A C 1
ATOM 678 O O . TYR A 1 86 ? 19.288 -0.607 -20.841 1.00 97.31 86 TYR A O 1
ATOM 686 N N . VAL A 1 87 ? 17.125 -1.149 -20.573 1.00 95.62 87 VAL A N 1
ATOM 687 C CA . VAL A 1 87 ? 16.877 -1.373 -22.006 1.00 95.62 87 VAL A CA 1
ATOM 688 C C . VAL A 1 87 ? 16.952 -0.054 -22.775 1.00 95.62 87 VAL A C 1
ATOM 690 O O . VAL A 1 87 ? 17.565 -0.006 -23.837 1.00 95.62 87 VAL A O 1
ATOM 693 N N . ALA A 1 88 ? 16.390 1.023 -22.224 1.00 95.94 88 ALA A N 1
ATOM 694 C CA . ALA A 1 88 ? 16.434 2.354 -22.821 1.00 95.94 88 ALA A CA 1
ATOM 695 C C . ALA A 1 88 ? 17.881 2.841 -22.983 1.00 95.94 88 ALA A C 1
ATOM 697 O O . ALA A 1 88 ? 18.267 3.273 -24.072 1.00 95.94 88 ALA A O 1
ATOM 698 N N . ASP A 1 89 ? 18.700 2.670 -21.942 1.00 96.69 89 ASP A N 1
ATOM 699 C CA . ASP A 1 89 ? 20.124 3.009 -21.968 1.00 96.69 89 ASP A CA 1
ATOM 700 C C . ASP A 1 89 ? 20.892 2.196 -23.022 1.00 96.69 89 ASP A C 1
ATOM 702 O O . ASP A 1 89 ? 21.684 2.756 -23.784 1.00 96.69 89 ASP A O 1
ATOM 706 N N . ALA A 1 90 ? 20.644 0.883 -23.089 1.00 96.75 90 ALA A N 1
ATOM 707 C CA . ALA A 1 90 ? 21.311 -0.021 -24.026 1.00 96.75 90 ALA A CA 1
ATOM 708 C C . ALA A 1 90 ? 20.923 0.239 -25.491 1.00 96.75 90 ALA A C 1
ATOM 710 O O . ALA A 1 90 ? 21.756 0.100 -26.385 1.00 96.75 90 ALA A O 1
ATOM 711 N N . GLU A 1 91 ? 19.668 0.615 -25.740 1.00 96.12 91 GLU A N 1
ATOM 712 C CA . GLU A 1 91 ? 19.148 0.911 -27.078 1.00 96.12 91 GLU A CA 1
ATOM 713 C C . GLU A 1 91 ? 19.292 2.389 -27.478 1.00 96.12 91 GLU A C 1
ATOM 715 O O . GLU A 1 91 ? 18.905 2.758 -28.587 1.00 96.12 91 GLU A O 1
ATOM 720 N N . HIS A 1 92 ? 19.847 3.235 -26.603 1.00 95.94 92 HIS A N 1
ATOM 721 C CA . HIS A 1 92 ? 19.936 4.688 -26.787 1.00 95.94 92 HIS A CA 1
ATOM 722 C C . HIS A 1 92 ? 18.588 5.336 -27.139 1.00 95.94 92 HIS A C 1
ATOM 724 O O . HIS A 1 92 ? 18.510 6.237 -27.977 1.00 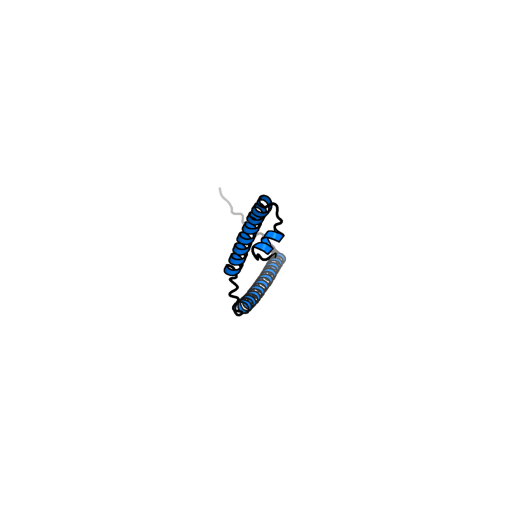95.94 92 HIS A O 1
ATOM 730 N N . CYS A 1 93 ? 17.524 4.870 -26.492 1.00 94.75 93 CYS A N 1
ATOM 731 C CA . CYS A 1 93 ? 16.175 5.393 -26.652 1.00 94.75 93 CYS A CA 1
ATOM 732 C C . CYS A 1 93 ? 15.622 5.860 -25.305 1.00 94.75 93 CYS A C 1
ATOM 734 O O . CYS A 1 93 ? 16.238 5.698 -24.255 1.00 94.75 93 CYS A O 1
ATOM 736 N N . THR A 1 94 ? 14.460 6.494 -25.330 1.00 93.31 94 THR A N 1
ATOM 737 C CA . THR A 1 94 ? 13.772 6.934 -24.120 1.00 93.31 94 THR A CA 1
ATOM 738 C C . THR A 1 94 ? 12.830 5.852 -23.609 1.00 93.31 94 THR A C 1
ATOM 740 O O . THR A 1 94 ? 12.250 5.082 -24.374 1.00 93.31 94 THR A O 1
ATOM 743 N N . ILE A 1 95 ? 12.595 5.841 -22.297 1.00 92.00 95 ILE A N 1
ATOM 744 C CA . ILE A 1 95 ? 11.615 4.937 -21.681 1.00 92.00 95 ILE A CA 1
ATOM 745 C C . ILE A 1 95 ? 10.229 5.121 -22.329 1.00 92.00 95 ILE A C 1
ATOM 747 O O . ILE A 1 95 ? 9.555 4.140 -22.629 1.00 92.00 95 ILE A O 1
ATOM 751 N N . THR A 1 96 ? 9.832 6.356 -22.650 1.00 92.25 96 THR A N 1
ATOM 752 C CA . THR A 1 96 ? 8.568 6.661 -23.342 1.00 92.25 96 THR A CA 1
ATOM 753 C C . THR A 1 96 ? 8.444 5.958 -24.698 1.00 92.25 96 THR A C 1
ATOM 755 O O . THR A 1 96 ? 7.372 5.450 -25.029 1.00 92.25 96 THR A O 1
ATOM 758 N N . GLU A 1 97 ? 9.526 5.884 -25.478 1.00 92.25 97 GLU A N 1
ATOM 759 C CA . GLU A 1 97 ? 9.543 5.157 -26.756 1.00 92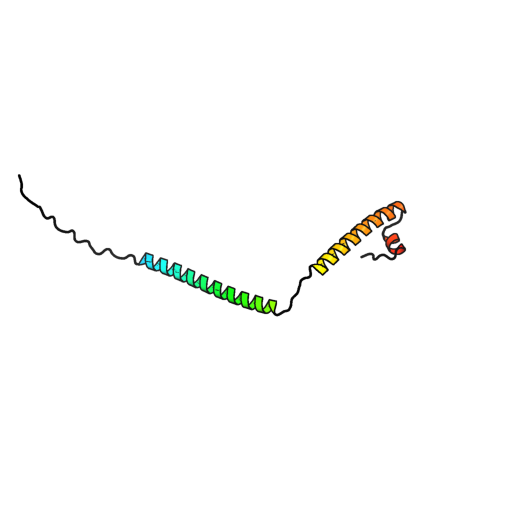.25 97 GLU A CA 1
ATOM 760 C C . GLU A 1 97 ? 9.387 3.648 -26.547 1.00 92.25 97 GLU A C 1
ATOM 762 O O . GLU A 1 97 ? 8.703 2.990 -27.332 1.00 92.25 97 GLU A O 1
ATOM 767 N N . LEU A 1 98 ? 9.948 3.097 -25.465 1.00 92.81 98 LEU A N 1
ATOM 768 C CA . LEU A 1 98 ? 9.742 1.693 -25.105 1.00 92.81 98 LEU A CA 1
ATOM 769 C C . LEU A 1 98 ? 8.300 1.411 -24.673 1.00 92.81 98 LEU A C 1
ATOM 771 O O . LEU A 1 98 ? 7.740 0.398 -25.093 1.00 92.81 98 LEU A O 1
ATOM 775 N N . HIS A 1 99 ? 7.663 2.310 -23.914 1.00 92.50 99 HIS A N 1
ATOM 776 C CA . HIS A 1 99 ? 6.239 2.178 -23.581 1.00 92.50 99 HIS A CA 1
ATOM 777 C C . HIS A 1 99 ? 5.369 2.139 -24.841 1.00 92.50 99 HIS A C 1
ATOM 779 O O . HIS A 1 99 ? 4.486 1.292 -24.955 1.00 92.50 99 HIS A O 1
ATOM 785 N N . GLN A 1 100 ? 5.655 2.996 -25.824 1.00 92.88 100 GLN A N 1
ATOM 786 C CA . GLN A 1 100 ? 4.944 2.991 -27.104 1.00 92.88 100 GLN A CA 1
ATOM 787 C C . GLN A 1 100 ? 5.223 1.721 -27.916 1.00 92.88 100 GLN A C 1
ATOM 789 O O . GLN A 1 100 ? 4.296 1.126 -28.461 1.00 92.88 100 GLN A O 1
ATOM 794 N N . ARG A 1 101 ? 6.486 1.279 -27.981 1.00 93.38 101 ARG A N 1
ATOM 795 C CA . ARG A 1 101 ? 6.905 0.103 -28.760 1.00 93.38 101 ARG A CA 1
ATOM 796 C C . ARG A 1 101 ? 6.309 -1.199 -28.225 1.00 93.38 101 ARG A C 1
ATOM 798 O O . ARG A 1 101 ? 5.945 -2.064 -29.017 1.00 93.38 101 ARG A O 1
ATOM 805 N N . TYR A 1 102 ? 6.211 -1.334 -26.905 1.00 91.50 102 TYR A N 1
ATOM 806 C CA . TYR A 1 102 ? 5.685 -2.528 -26.239 1.00 91.50 102 TYR A CA 1
ATOM 807 C C . TYR A 1 102 ? 4.221 -2.394 -25.800 1.00 91.50 102 TYR A C 1
ATOM 809 O O . TYR A 1 102 ? 3.704 -3.293 -25.141 1.00 91.50 102 TYR A O 1
ATOM 817 N N . CYS A 1 103 ? 3.544 -1.303 -26.175 1.00 91.38 103 CYS A N 1
ATOM 818 C CA . CYS A 1 103 ? 2.163 -1.010 -25.782 1.00 91.38 103 CYS A CA 1
ATOM 819 C C . CYS A 1 103 ? 1.943 -1.073 -24.256 1.00 91.38 103 CYS A C 1
ATOM 821 O O . CYS A 1 103 ? 0.928 -1.594 -23.789 1.00 91.38 103 CYS A O 1
ATOM 823 N N . LEU A 1 104 ? 2.902 -0.566 -23.479 1.00 89.31 104 LEU A N 1
ATOM 824 C CA . LEU A 1 104 ? 2.839 -0.547 -22.019 1.00 89.31 104 LEU A CA 1
ATOM 825 C C . LEU A 1 104 ? 2.121 0.716 -21.518 1.00 89.31 104 LEU A C 1
ATOM 827 O O . LEU A 1 104 ? 2.331 1.796 -22.075 1.00 89.31 104 LEU A O 1
ATOM 831 N N . PRO A 1 105 ? 1.325 0.618 -20.438 1.00 84.44 105 PRO A N 1
ATOM 832 C CA . PRO A 1 105 ? 0.690 1.779 -19.820 1.00 84.44 105 PRO A CA 1
ATOM 833 C C . PRO A 1 105 ? 1.740 2.730 -19.229 1.00 84.44 105 PRO A C 1
ATOM 835 O O . PRO A 1 105 ? 2.773 2.284 -18.736 1.00 84.44 105 PRO A O 1
ATOM 838 N N . THR A 1 106 ? 1.485 4.036 -19.300 1.00 77.00 106 THR A N 1
ATOM 839 C CA . THR A 1 106 ? 2.400 5.102 -18.842 1.00 77.00 106 THR A CA 1
ATOM 840 C C . THR A 1 106 ? 2.091 5.641 -17.442 1.00 77.00 106 THR A C 1
ATOM 842 O O . THR A 1 106 ? 2.782 6.552 -16.990 1.00 77.00 106 THR A O 1
ATOM 845 N N . ASP A 1 107 ? 1.075 5.089 -16.771 1.00 62.28 107 ASP A N 1
ATOM 846 C CA . ASP A 1 107 ? 0.551 5.574 -15.485 1.00 62.28 107 ASP A CA 1
ATOM 847 C C . ASP A 1 107 ? 1.095 4.793 -14.268 1.00 62.28 107 ASP A C 1
ATOM 849 O O . ASP A 1 107 ? 1.168 3.539 -14.278 1.00 62.28 107 ASP A O 1
#

InterPro domains:
  IPR010760 DNA repair protein, Swi5 [PF07061] (39-102)

Sequence (107 aa):
MESPNTVLKGRKTSPFKTPSKRQKLQNLCKKALLEYHTSLLEKEKSLNIEIAKLGKKNLDCNLDAEMQALHTYNDVKDLTQVVLGYVADAEHCTITELHQRYCLPTD

Foldseek 3Di:
DDDDDDDDDDDDDDDDDDPPVVVVVVVVVVVVVVVVVVVVVVVVVVVVVVVVVVVVPVCPVPCVVVVVVVVVVVVVVVVVLVVLVVVCVVVVHDSVVVCVVVVNDPD

Radius of gyration: 42.77 Å; chains: 1; bounding box: 46×25×136 Å

Secondary structure (DSSP, 8-state):
-------PPPP--------HHHHHHHHHHHHHHHHHHHHHHHHHHHHHHHHHHHHTS------HHHHHHHHHHHHHHHHHHHHHHHHHHHHT--HHHHHHHTT----

pLDDT: mean 80.46, std 17.41, range [40.41, 97.31]